Protein AF-A0A8C9FRR6-F1 (afdb_monomer)

Organism: Pavo cristatus (NCBI:txid9049)

Foldseek 3Di:
DDDDDDDDDDPDDPPPPPPPDPDPPDDDQQCNVCLVVLLVCVVVDVDDDDDDDPRSCCVPVSVVSNVVVVVVVVVVVD

Secondary structure (DSSP, 8-state):
------PPPPPP-----PPPPP---S---GGGGGHHHHHHHHHH-S-------TTSSHHHHHHHHHHHHHHHHHHTT-

Structure (mmCIF, N/CA/C/O backbone):
data_AF-A0A8C9FRR6-F1
#
_entry.id   AF-A0A8C9FRR6-F1
#
loop_
_atom_site.group_PDB
_atom_site.id
_atom_site.type_symbol
_atom_site.label_atom_id
_atom_site.label_alt_id
_atom_site.label_comp_id
_atom_site.label_asym_id
_atom_site.label_entity_id
_atom_site.label_seq_id
_atom_site.pdbx_PDB_ins_code
_atom_site.Cartn_x
_atom_site.Cartn_y
_atom_site.Cartn_z
_atom_site.occupancy
_atom_site.B_iso_or_equiv
_atom_site.auth_seq_id
_atom_site.auth_comp_id
_atom_site.auth_asym_id
_atom_site.auth_atom_id
_atom_site.pdbx_PDB_model_num
ATOM 1 N N . ILE A 1 1 ? 35.519 58.614 1.609 1.00 52.28 1 ILE A N 1
ATOM 2 C CA . ILE A 1 1 ? 34.046 58.510 1.745 1.00 52.28 1 ILE A CA 1
ATOM 3 C C . ILE A 1 1 ? 33.496 57.925 0.437 1.00 52.28 1 ILE A C 1
ATOM 5 O O . ILE A 1 1 ? 33.357 58.658 -0.528 1.00 52.28 1 ILE A O 1
ATOM 9 N N . ARG A 1 2 ? 33.312 56.600 0.327 1.00 46.50 2 ARG A N 1
ATOM 10 C CA . ARG A 1 2 ?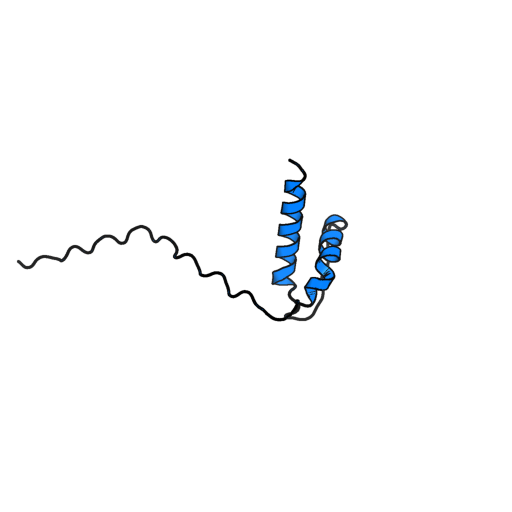 32.629 55.969 -0.824 1.00 46.50 2 ARG A CA 1
ATOM 11 C C . ARG A 1 2 ? 31.539 55.053 -0.278 1.00 46.50 2 ARG A C 1
ATOM 13 O O . ARG A 1 2 ? 31.814 54.223 0.586 1.00 46.50 2 ARG A O 1
ATOM 20 N N . GLY A 1 3 ? 30.308 55.305 -0.712 1.00 51.03 3 GLY A N 1
ATOM 21 C CA . GLY A 1 3 ? 29.084 54.722 -0.175 1.00 51.03 3 GLY A CA 1
ATOM 22 C C . GLY A 1 3 ? 29.031 53.206 -0.327 1.00 51.03 3 GLY A C 1
ATOM 23 O O . GLY A 1 3 ? 29.229 52.666 -1.413 1.00 51.03 3 GLY A O 1
ATOM 24 N N . ARG A 1 4 ? 28.728 52.528 0.782 1.00 60.00 4 ARG A N 1
ATOM 25 C CA . ARG A 1 4 ? 28.244 51.147 0.791 1.00 60.00 4 ARG A CA 1
ATOM 26 C C . ARG A 1 4 ? 26.955 51.091 -0.030 1.00 60.00 4 ARG A C 1
ATOM 28 O O . ARG A 1 4 ? 25.958 51.687 0.362 1.00 60.00 4 ARG A O 1
ATOM 35 N N . GLY A 1 5 ? 26.979 50.368 -1.148 1.00 57.81 5 GLY A N 1
ATOM 36 C CA . GLY A 1 5 ? 25.767 49.999 -1.872 1.00 57.81 5 GLY A CA 1
ATOM 37 C C . GLY A 1 5 ? 24.842 49.211 -0.946 1.00 57.81 5 GLY A C 1
ATOM 38 O O . GLY A 1 5 ? 25.203 48.132 -0.472 1.00 57.81 5 GLY A O 1
ATOM 39 N N . LEU A 1 6 ? 23.673 49.778 -0.653 1.00 64.31 6 LEU A N 1
ATOM 40 C CA . LEU A 1 6 ? 22.600 49.128 0.091 1.00 64.31 6 LEU A CA 1
ATOM 41 C C . LEU A 1 6 ? 22.187 47.858 -0.662 1.00 64.31 6 LEU A C 1
ATOM 43 O O . LEU A 1 6 ? 21.532 47.918 -1.703 1.00 64.31 6 LEU A O 1
ATOM 47 N N . ARG A 1 7 ? 22.585 46.690 -0.148 1.00 62.06 7 ARG A N 1
ATOM 48 C CA . ARG A 1 7 ? 22.007 45.414 -0.578 1.00 62.06 7 ARG A CA 1
ATOM 49 C C . ARG A 1 7 ? 20.529 45.451 -0.194 1.00 62.06 7 ARG A C 1
ATOM 51 O O . ARG A 1 7 ? 20.211 45.585 0.984 1.00 62.06 7 ARG A O 1
ATOM 58 N N . ARG A 1 8 ? 19.631 45.363 -1.180 1.00 61.31 8 ARG A N 1
ATOM 59 C CA . ARG A 1 8 ? 18.194 45.200 -0.918 1.00 61.31 8 ARG A CA 1
ATOM 60 C C . ARG A 1 8 ? 17.990 43.937 -0.065 1.00 61.31 8 ARG A C 1
ATOM 62 O O . ARG A 1 8 ? 18.636 42.928 -0.365 1.00 61.31 8 ARG A O 1
ATOM 69 N N . PRO A 1 9 ? 17.132 43.956 0.968 1.00 57.47 9 PRO A N 1
ATOM 70 C CA . PRO A 1 9 ? 16.812 42.737 1.696 1.00 57.47 9 PRO A CA 1
ATOM 71 C C . PRO A 1 9 ? 16.158 41.743 0.725 1.00 57.47 9 PRO A C 1
ATOM 73 O O . PRO A 1 9 ? 15.201 42.084 0.029 1.00 57.47 9 PRO A O 1
ATOM 76 N N . ARG A 1 10 ? 16.697 40.518 0.644 1.00 63.34 10 ARG A N 1
ATOM 77 C CA . ARG A 1 10 ? 15.980 39.388 0.037 1.00 63.34 10 ARG A CA 1
ATOM 78 C C . ARG A 1 10 ? 14.693 39.220 0.849 1.00 63.34 10 ARG A C 1
ATOM 80 O O . ARG A 1 10 ? 14.776 38.994 2.053 1.00 63.34 10 ARG A O 1
ATOM 87 N N . GLY A 1 11 ? 13.536 39.388 0.209 1.00 65.38 11 GLY A N 1
ATOM 88 C CA . GLY A 1 11 ? 12.242 39.088 0.826 1.00 65.38 11 GLY A CA 1
ATOM 89 C C . GLY A 1 11 ? 12.165 37.620 1.273 1.00 65.38 11 GLY A C 1
ATOM 90 O O . GLY A 1 11 ? 13.030 36.825 0.886 1.00 65.38 11 GLY A O 1
ATOM 91 N N . PRO A 1 12 ? 11.162 37.247 2.089 1.00 65.19 12 PRO A N 1
ATOM 92 C CA . PRO A 1 12 ? 10.983 35.862 2.506 1.00 65.19 12 PRO A CA 1
ATOM 93 C C . PRO A 1 12 ? 10.886 34.997 1.250 1.00 65.19 12 PRO A C 1
ATOM 95 O O . PRO A 1 12 ? 10.105 35.294 0.346 1.00 65.19 12 PRO A O 1
ATOM 98 N N . GLY A 1 13 ? 11.758 33.993 1.154 1.00 61.19 13 GLY A N 1
ATOM 99 C CA . GLY A 1 13 ? 11.844 33.121 -0.007 1.00 61.19 13 GLY A CA 1
ATOM 100 C C . GLY A 1 13 ? 10.512 32.421 -0.205 1.00 61.19 13 GLY A C 1
ATOM 101 O O . GLY A 1 13 ? 10.201 31.476 0.515 1.00 61.19 13 GLY A O 1
ATOM 102 N N . VAL A 1 14 ? 9.723 32.894 -1.166 1.00 63.22 14 VAL A N 1
ATOM 103 C CA . VAL A 1 14 ? 8.604 32.117 -1.682 1.00 63.22 14 VAL A CA 1
ATOM 104 C C . VAL A 1 14 ? 9.250 30.848 -2.235 1.00 63.22 14 VAL A C 1
ATOM 106 O O . VAL A 1 14 ? 10.146 30.980 -3.075 1.00 63.22 14 VAL A O 1
ATOM 109 N N . PRO A 1 15 ? 8.921 29.644 -1.734 1.00 63.66 15 PRO A N 1
ATOM 110 C CA . PRO A 1 15 ? 9.431 28.435 -2.348 1.00 63.66 15 PRO A CA 1
ATOM 111 C C . PRO A 1 15 ? 8.956 28.468 -3.796 1.00 63.66 15 PRO A C 1
ATOM 113 O O . PRO A 1 15 ? 7.754 28.448 -4.059 1.00 63.66 15 PRO A O 1
ATOM 116 N N . GLU A 1 16 ? 9.907 28.622 -4.716 1.00 68.62 16 GLU A N 1
ATOM 117 C CA . GLU A 1 16 ? 9.668 28.519 -6.147 1.00 68.62 16 GLU A CA 1
ATOM 118 C C . GLU A 1 16 ? 8.844 27.252 -6.359 1.00 68.62 16 GLU A C 1
ATOM 120 O O . GLU A 1 16 ? 9.222 26.182 -5.865 1.00 68.62 16 GLU A O 1
ATOM 125 N N . ALA A 1 17 ? 7.657 27.402 -6.956 1.00 71.19 17 ALA A N 1
ATOM 126 C CA . ALA A 1 17 ? 6.732 26.298 -7.140 1.00 71.19 17 ALA A CA 1
ATOM 127 C C . ALA A 1 17 ? 7.503 25.182 -7.840 1.00 71.19 17 ALA A C 1
ATOM 129 O O . ALA A 1 17 ? 7.917 25.341 -8.989 1.00 71.19 17 ALA A O 1
ATOM 130 N N . ARG A 1 18 ? 7.775 24.088 -7.113 1.00 69.31 18 ARG A N 1
ATOM 131 C CA . ARG A 1 18 ? 8.515 22.963 -7.681 1.00 69.31 18 ARG A CA 1
ATOM 132 C C . ARG A 1 18 ? 7.758 22.552 -8.942 1.00 69.31 18 ARG A C 1
ATOM 134 O O . ARG A 1 18 ? 6.553 22.301 -8.825 1.00 69.31 18 ARG A O 1
ATOM 141 N N . PRO A 1 19 ? 8.413 22.513 -10.117 1.00 71.75 19 PRO A N 1
ATOM 142 C CA . PRO A 1 19 ? 7.747 22.051 -11.320 1.00 71.75 19 PRO A CA 1
ATOM 143 C C . PRO A 1 19 ? 7.138 20.679 -11.015 1.00 71.75 19 PRO A C 1
ATOM 145 O O . PRO A 1 19 ? 7.751 19.908 -10.260 1.00 71.75 19 PRO A O 1
ATOM 148 N N . PRO A 1 20 ? 5.923 20.385 -11.516 1.00 68.88 20 PRO A N 1
ATOM 149 C CA . PRO A 1 20 ? 5.318 19.083 -11.301 1.00 68.88 20 PRO A CA 1
ATOM 150 C C . PRO A 1 20 ? 6.347 18.029 -11.694 1.00 68.88 20 PRO A C 1
ATOM 152 O O . PRO A 1 20 ? 6.955 18.116 -12.764 1.00 68.88 20 PRO A O 1
ATOM 155 N N . LEU A 1 21 ? 6.593 17.083 -10.782 1.00 69.50 21 LEU A N 1
ATOM 156 C CA . LEU A 1 21 ? 7.471 15.954 -11.063 1.00 69.50 21 LEU A CA 1
ATOM 157 C C . LEU A 1 21 ? 7.028 15.367 -12.406 1.00 69.50 21 LEU A C 1
ATOM 159 O O . LEU A 1 21 ? 5.815 15.205 -12.586 1.00 69.50 21 LEU A O 1
ATOM 163 N N . PRO A 1 22 ? 7.959 15.089 -13.339 1.00 58.12 22 PRO A N 1
ATOM 164 C CA . PRO A 1 22 ? 7.596 14.547 -14.636 1.00 58.12 22 PRO A CA 1
ATOM 165 C C . PRO A 1 22 ? 6.661 13.365 -14.409 1.00 58.12 22 PRO A C 1
ATOM 167 O O . PRO A 1 22 ? 6.984 12.433 -13.664 1.00 58.12 22 PRO A O 1
ATOM 170 N N . ALA A 1 23 ? 5.460 13.452 -14.982 1.00 59.00 23 ALA A N 1
ATOM 171 C CA . ALA A 1 23 ? 4.551 12.327 -14.982 1.00 59.00 23 ALA A CA 1
ATOM 172 C C . ALA A 1 23 ? 5.291 11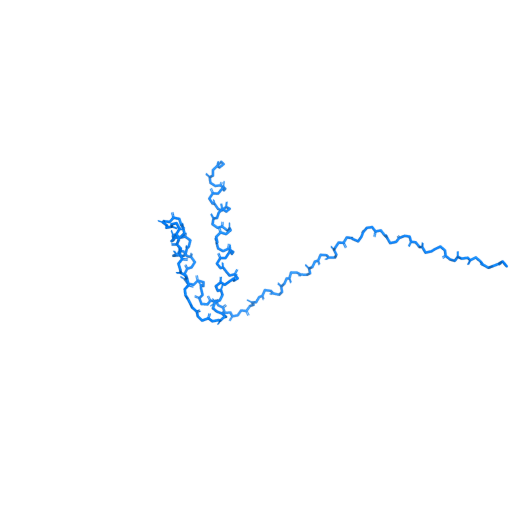.208 -15.714 1.00 59.00 23 ALA A C 1
ATOM 174 O O . ALA A 1 23 ? 5.634 11.355 -16.883 1.00 59.00 23 ALA A O 1
ATOM 175 N N . MET A 1 24 ? 5.621 10.134 -14.999 1.00 57.03 24 MET A N 1
ATOM 176 C CA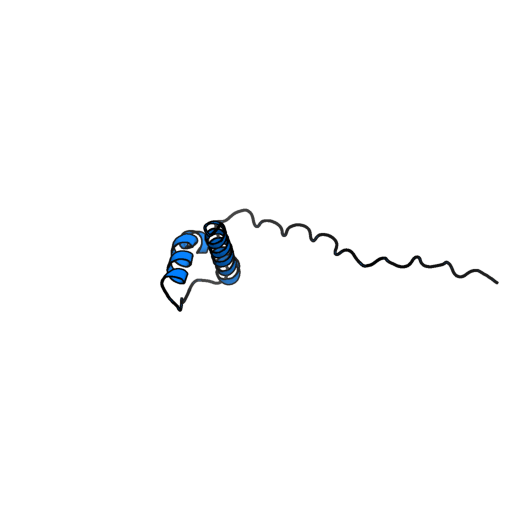 . MET A 1 24 ? 6.211 8.940 -15.594 1.00 57.03 24 MET A CA 1
ATOM 177 C C . MET A 1 24 ? 5.197 8.375 -16.600 1.00 57.03 24 MET A C 1
ATOM 179 O O . MET A 1 24 ? 4.293 7.627 -16.225 1.00 57.03 24 MET A O 1
ATOM 183 N N . GLU A 1 25 ? 5.298 8.790 -17.860 1.00 53.94 25 GLU A N 1
ATOM 184 C CA . GLU A 1 25 ? 4.537 8.239 -18.973 1.00 53.94 25 GLU A CA 1
ATOM 185 C C . GLU A 1 25 ? 5.139 6.892 -19.383 1.00 53.94 25 GLU A C 1
ATOM 187 O O . GLU A 1 25 ? 6.350 6.757 -19.542 1.00 53.94 25 GLU A O 1
ATOM 192 N N . GLY A 1 26 ? 4.276 5.889 -19.577 1.00 50.12 26 GLY A N 1
ATOM 193 C CA . GLY A 1 26 ? 4.584 4.785 -20.493 1.00 50.12 26 GLY A CA 1
ATOM 194 C C . GLY A 1 26 ? 4.483 3.353 -19.972 1.00 50.12 26 GLY A C 1
ATOM 195 O O . GLY A 1 26 ? 4.834 2.434 -20.701 1.00 50.12 26 GLY A O 1
ATOM 196 N N . GLY A 1 27 ? 3.981 3.108 -18.761 1.00 59.72 27 GLY A N 1
ATOM 197 C CA . GLY A 1 27 ? 3.657 1.745 -18.337 1.00 59.72 27 GLY A CA 1
ATOM 198 C C . GLY A 1 27 ? 2.774 1.731 -17.104 1.00 59.72 27 GLY A C 1
ATOM 199 O O . GLY A 1 27 ? 3.103 2.337 -16.084 1.00 59.72 27 GLY A O 1
ATOM 200 N N . ALA A 1 28 ? 1.636 1.041 -17.168 1.00 77.62 28 ALA A N 1
ATOM 201 C CA . ALA A 1 28 ? 0.864 0.787 -15.963 1.00 77.62 28 ALA A CA 1
ATOM 202 C C . ALA A 1 28 ? 1.746 -0.017 -14.994 1.00 77.62 28 ALA A C 1
ATOM 204 O O . ALA A 1 28 ? 2.015 -1.190 -15.245 1.00 77.62 28 ALA A O 1
ATOM 205 N N . LEU A 1 29 ? 2.210 0.615 -13.904 1.00 89.06 29 LEU A N 1
ATOM 206 C CA . LEU A 1 29 ? 2.969 -0.076 -12.857 1.00 89.06 29 LEU A CA 1
ATOM 207 C C . LEU A 1 29 ? 2.237 -1.368 -12.477 1.00 89.06 29 LEU A C 1
ATOM 209 O O . LEU A 1 29 ? 1.016 -1.310 -12.301 1.00 89.06 29 LEU A O 1
ATOM 213 N N . PRO A 1 30 ? 2.934 -2.506 -12.303 1.00 94.00 30 PRO A N 1
ATOM 214 C CA . PRO A 1 30 ? 2.289 -3.792 -12.060 1.00 94.00 30 PRO A CA 1
ATOM 215 C C . PRO A 1 30 ? 1.217 -3.750 -10.962 1.00 94.00 30 PRO A C 1
ATOM 217 O O . PRO A 1 30 ? 0.170 -4.377 -11.108 1.00 94.00 30 PRO A O 1
ATOM 220 N N . ILE A 1 31 ? 1.424 -2.970 -9.896 1.00 94.94 31 ILE A N 1
ATOM 221 C CA . ILE A 1 31 ? 0.455 -2.802 -8.804 1.00 94.94 31 ILE A CA 1
ATOM 222 C C . ILE A 1 31 ? -0.897 -2.197 -9.224 1.00 94.94 31 ILE A C 1
ATOM 224 O O . ILE A 1 31 ? -1.897 -2.451 -8.556 1.00 94.94 31 ILE A O 1
ATOM 228 N N . ARG A 1 32 ? -0.977 -1.448 -10.334 1.00 94.19 32 ARG A N 1
ATOM 229 C CA . ARG A 1 32 ? -2.210 -0.772 -10.784 1.00 94.19 32 ARG A CA 1
ATOM 230 C C . ARG A 1 32 ? -3.382 -1.731 -10.953 1.00 94.19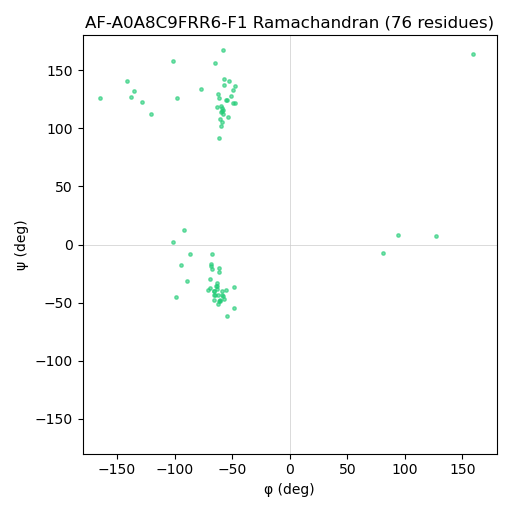 32 ARG A C 1
ATOM 232 O O . ARG A 1 32 ? -4.495 -1.392 -10.557 1.00 94.19 32 ARG A O 1
ATOM 239 N N . ARG A 1 33 ? -3.134 -2.942 -11.470 1.00 94.44 33 ARG A N 1
ATOM 240 C CA . ARG A 1 33 ? -4.177 -3.970 -11.659 1.00 94.44 33 ARG A CA 1
ATOM 241 C C . ARG A 1 33 ? -4.843 -4.403 -10.347 1.00 94.44 33 ARG A C 1
ATOM 243 O O . ARG A 1 33 ? -5.955 -4.913 -10.364 1.00 94.44 33 ARG A O 1
ATOM 250 N N . HIS A 1 34 ? -4.182 -4.155 -9.216 1.00 95.62 34 HIS A N 1
ATOM 251 C CA . HIS A 1 34 ? -4.622 -4.558 -7.884 1.00 95.62 34 HIS A CA 1
ATOM 252 C C . HIS A 1 34 ? -5.254 -3.424 -7.071 1.00 95.62 34 HIS A C 1
ATOM 254 O O . HIS A 1 34 ? -5.634 -3.671 -5.931 1.00 95.62 34 HIS A O 1
ATOM 260 N N . ARG A 1 35 ? -5.405 -2.198 -7.612 1.00 95.06 35 ARG A N 1
ATOM 261 C CA . ARG A 1 35 ? -5.907 -1.024 -6.856 1.00 95.06 35 ARG A CA 1
ATOM 262 C C . ARG A 1 35 ? -7.180 -1.336 -6.066 1.00 95.06 35 ARG A C 1
ATOM 264 O O . ARG A 1 35 ? -7.207 -1.148 -4.856 1.00 95.06 35 ARG A O 1
ATOM 271 N N . ARG A 1 36 ? -8.216 -1.847 -6.743 1.00 95.94 36 ARG A N 1
ATOM 272 C CA . ARG A 1 36 ? -9.515 -2.147 -6.111 1.00 95.94 36 ARG A CA 1
ATOM 273 C C . ARG A 1 36 ? -9.394 -3.215 -5.022 1.00 95.94 36 ARG A C 1
ATOM 275 O O . ARG A 1 36 ? -9.953 -3.050 -3.946 1.00 95.94 36 ARG A O 1
ATOM 282 N N . ALA A 1 37 ? -8.637 -4.280 -5.289 1.00 96.94 37 ALA A N 1
ATOM 283 C CA . ALA A 1 37 ? -8.434 -5.366 -4.334 1.00 96.94 37 ALA A CA 1
ATOM 284 C C . ALA A 1 37 ? -7.664 -4.902 -3.087 1.00 96.94 37 ALA A C 1
ATOM 286 O O . ALA A 1 37 ? -8.021 -5.286 -1.979 1.00 96.94 37 ALA A O 1
ATOM 287 N N . LEU A 1 38 ? -6.646 -4.052 -3.258 1.00 96.44 38 LEU A N 1
ATOM 288 C CA . LEU A 1 38 ? -5.853 -3.494 -2.160 1.00 96.44 38 LEU A CA 1
ATOM 289 C C . LEU A 1 38 ? -6.689 -2.578 -1.263 1.00 96.44 38 LEU A C 1
ATOM 291 O O . LEU A 1 38 ? -6.663 -2.748 -0.049 1.00 96.44 38 LEU A O 1
ATOM 295 N N . VAL A 1 39 ? -7.461 -1.658 -1.853 1.00 95.38 39 VAL A N 1
ATOM 296 C CA . VAL A 1 39 ? -8.344 -0.756 -1.093 1.00 95.38 39 VAL A CA 1
ATOM 297 C C . VAL A 1 39 ? -9.379 -1.558 -0.303 1.00 95.38 39 VAL A C 1
ATOM 299 O O . VAL A 1 39 ? -9.485 -1.387 0.907 1.00 95.38 39 VAL A O 1
ATOM 302 N N . ARG A 1 40 ? -10.064 -2.513 -0.951 1.00 95.69 40 ARG A N 1
ATOM 303 C CA . ARG A 1 40 ? -11.028 -3.398 -0.276 1.00 95.69 40 ARG A CA 1
ATOM 304 C C . ARG A 1 40 ? -10.382 -4.188 0.863 1.00 95.69 40 ARG A C 1
ATOM 306 O O . ARG A 1 40 ? -10.949 -4.2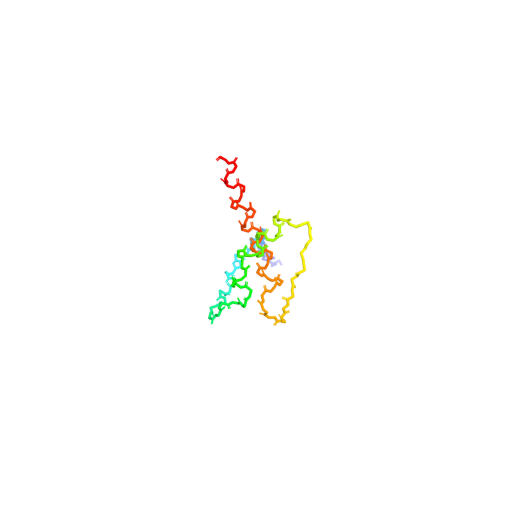80 1.945 1.00 95.69 40 ARG A O 1
ATOM 313 N N . ALA A 1 41 ? -9.195 -4.749 0.634 1.00 96.56 41 ALA A N 1
ATOM 314 C CA . ALA A 1 41 ? -8.507 -5.553 1.636 1.00 96.56 41 ALA A CA 1
ATOM 315 C C . ALA A 1 41 ? -8.135 -4.748 2.890 1.00 96.56 41 ALA A C 1
ATOM 317 O O . ALA A 1 41 ? -8.165 -5.319 3.975 1.00 96.56 41 ALA A O 1
ATOM 318 N N . VAL A 1 42 ? -7.815 -3.456 2.754 1.00 93.81 42 VAL A N 1
ATOM 319 C CA . VAL A 1 42 ? -7.558 -2.571 3.903 1.00 93.81 42 VAL A CA 1
ATOM 320 C C . VAL A 1 42 ? -8.833 -2.290 4.698 1.00 93.81 42 VAL A C 1
ATOM 322 O O . VAL A 1 42 ? -8.781 -2.269 5.922 1.00 93.81 42 VAL A O 1
ATOM 325 N N . SER A 1 43 ? -9.982 -2.132 4.038 1.00 90.25 43 SER A N 1
ATOM 326 C CA . SER A 1 43 ? -11.262 -1.932 4.734 1.00 90.25 43 SER A CA 1
ATOM 327 C C . SER A 1 43 ? -11.744 -3.179 5.483 1.00 90.25 43 SER A C 1
ATOM 329 O O . SER A 1 43 ? -12.442 -3.064 6.484 1.00 90.25 43 SER A O 1
ATOM 331 N N . GLU A 1 44 ? -11.393 -4.373 5.006 1.00 95.75 44 GLU A N 1
ATOM 332 C CA . GLU A 1 44 ? -11.891 -5.641 5.558 1.00 95.75 44 GLU A CA 1
ATOM 333 C C . GLU A 1 44 ? -10.966 -6.279 6.597 1.00 95.75 44 GLU A C 1
ATOM 335 O O . GLU A 1 44 ? -11.382 -7.192 7.311 1.00 95.75 44 GLU A O 1
ATOM 340 N N . ARG A 1 45 ? -9.691 -5.877 6.645 1.00 95.19 45 ARG A N 1
ATOM 341 C CA . ARG A 1 45 ? -8.670 -6.546 7.458 1.00 95.19 45 ARG A CA 1
ATOM 342 C C . ARG A 1 45 ? -7.823 -5.522 8.211 1.00 95.19 45 ARG A C 1
ATOM 344 O O . ARG A 1 45 ? -7.280 -4.619 7.583 1.00 95.19 45 ARG A O 1
ATOM 351 N N . PRO A 1 46 ? -7.598 -5.712 9.523 1.00 92.88 46 PRO A N 1
ATOM 352 C CA . PRO A 1 46 ? -6.777 -4.798 10.320 1.00 92.88 46 PRO A CA 1
ATOM 353 C C . PRO A 1 46 ? -5.287 -4.835 9.943 1.00 92.88 46 P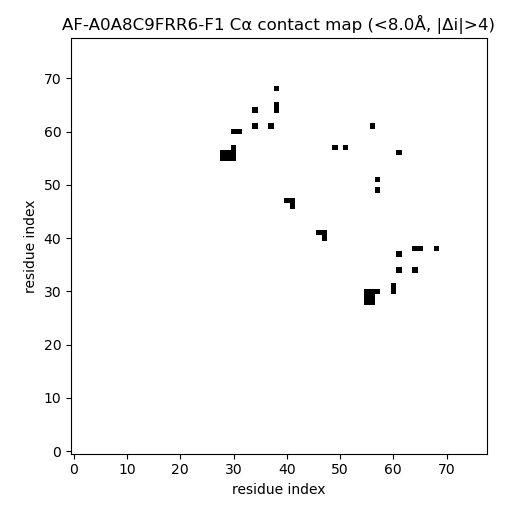RO A C 1
ATOM 355 O O . PRO A 1 46 ? -4.536 -3.933 10.302 1.00 92.88 46 PRO A O 1
ATOM 358 N N . PHE A 1 47 ? -4.840 -5.875 9.230 1.00 95.81 47 PHE A N 1
ATOM 359 C CA . PHE A 1 47 ? -3.462 -6.026 8.777 1.00 95.81 47 PHE A CA 1
ATOM 360 C C . PHE A 1 47 ? -3.409 -6.628 7.369 1.00 95.81 47 PHE A C 1
ATOM 362 O O . PHE A 1 47 ? -4.175 -7.539 7.043 1.00 95.81 47 PHE A O 1
ATOM 369 N N . LEU A 1 48 ? 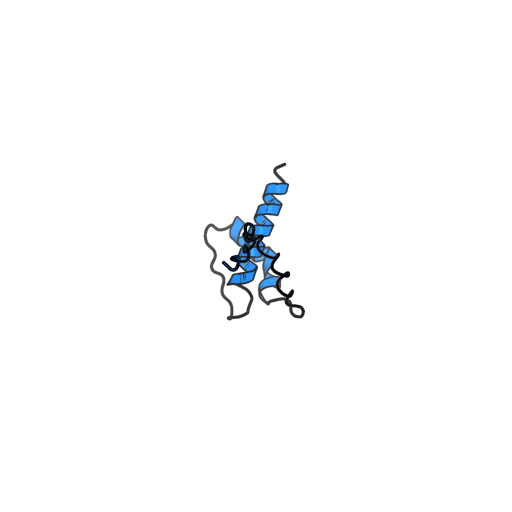-2.484 -6.137 6.539 1.00 95.38 48 LEU A N 1
ATOM 370 C CA . LEU A 1 48 ? -2.317 -6.558 5.149 1.00 95.38 48 LEU A CA 1
ATOM 371 C C . LEU A 1 48 ? -0.832 -6.715 4.796 1.00 95.38 48 LEU A C 1
ATOM 373 O O . LEU A 1 48 ? -0.050 -5.778 4.937 1.00 95.38 48 LEU A O 1
ATOM 377 N N . ILE A 1 49 ? -0.462 -7.882 4.264 1.00 96.69 49 ILE A N 1
ATOM 378 C CA . ILE A 1 49 ? 0.863 -8.136 3.683 1.00 96.69 49 ILE A CA 1
ATOM 379 C C . ILE A 1 49 ? 0.761 -7.983 2.165 1.00 96.69 49 ILE A C 1
ATOM 381 O O . ILE A 1 49 ? -0.062 -8.638 1.527 1.00 96.69 49 ILE A O 1
ATOM 385 N N . VAL A 1 50 ? 1.619 -7.145 1.578 1.00 95.75 50 VAL A N 1
ATOM 386 C CA . VAL A 1 50 ? 1.674 -6.918 0.126 1.00 95.75 50 VAL A CA 1
ATOM 387 C C . VAL A 1 50 ? 3.057 -7.291 -0.398 1.00 95.75 50 VAL A C 1
ATOM 389 O O . VAL A 1 50 ? 4.043 -6.613 -0.114 1.00 95.75 50 VAL A O 1
ATOM 392 N N . THR A 1 51 ? 3.136 -8.356 -1.194 1.00 96.88 51 THR A N 1
ATOM 393 C CA . THR A 1 51 ? 4.385 -8.837 -1.803 1.00 96.88 51 THR A CA 1
ATOM 394 C C . THR A 1 51 ? 4.502 -8.412 -3.270 1.00 96.88 51 THR A C 1
ATOM 396 O O . THR A 1 51 ? 3.521 -8.067 -3.931 1.00 96.88 51 THR A O 1
ATOM 399 N N . GLY A 1 52 ? 5.731 -8.379 -3.788 1.00 94.75 52 GLY A N 1
ATOM 400 C CA . GLY A 1 52 ? 6.024 -8.123 -5.200 1.00 94.75 52 GLY A CA 1
ATOM 401 C C . GLY A 1 52 ? 7.459 -7.647 -5.417 1.00 94.75 52 GLY A C 1
ATOM 402 O O . GLY A 1 52 ? 8.105 -7.174 -4.483 1.00 94.75 52 GLY A O 1
ATOM 403 N N . GLU A 1 53 ? 7.938 -7.697 -6.654 1.00 96.81 53 GLU A N 1
ATOM 404 C CA . GLU A 1 53 ? 9.306 -7.297 -7.018 1.00 96.81 53 GLU A CA 1
ATOM 405 C C . GLU A 1 53 ? 9.581 -5.799 -6.799 1.00 96.81 53 GLU A C 1
ATOM 407 O O . GLU A 1 53 ? 8.665 -4.965 -6.769 1.00 96.81 53 GLU A O 1
ATOM 412 N N . THR A 1 54 ? 10.850 -5.427 -6.632 1.00 94.88 54 THR A N 1
ATOM 413 C CA . THR A 1 54 ? 11.279 -4.019 -6.623 1.00 94.88 54 THR A CA 1
ATOM 414 C C . THR A 1 54 ? 10.867 -3.339 -7.935 1.00 94.88 54 THR A C 1
ATOM 416 O O . THR A 1 54 ? 10.857 -3.961 -8.988 1.00 94.88 54 THR A O 1
ATOM 419 N N . GLY A 1 55 ? 10.452 -2.070 -7.882 1.00 93.12 55 GLY A N 1
ATOM 420 C CA . GLY A 1 55 ? 9.951 -1.352 -9.066 1.00 93.12 55 GLY A CA 1
ATOM 421 C C . GLY A 1 55 ? 8.484 -1.636 -9.425 1.00 93.12 55 GLY A C 1
ATOM 422 O O . GLY A 1 55 ? 7.900 -0.907 -10.218 1.00 93.12 55 GLY A O 1
ATOM 423 N N . SER A 1 56 ? 7.814 -2.595 -8.770 1.00 94.62 56 SER A N 1
ATOM 424 C CA . SER A 1 56 ? 6.396 -2.895 -9.043 1.00 94.62 56 SER A CA 1
ATOM 425 C C . SER A 1 56 ? 5.410 -1.786 -8.630 1.00 94.62 56 SER A C 1
ATOM 427 O O . SER A 1 56 ? 4.212 -1.895 -8.898 1.00 94.62 56 SER A O 1
ATOM 429 N N . GLY A 1 57 ? 5.894 -0.755 -7.927 1.00 94.69 57 GLY A N 1
ATOM 430 C CA . GLY A 1 57 ? 5.112 0.396 -7.477 1.00 94.69 57 GLY A CA 1
ATOM 431 C C . GLY A 1 57 ? 4.538 0.308 -6.058 1.00 94.69 57 GLY A C 1
ATOM 432 O O . GLY A 1 57 ? 3.774 1.192 -5.694 1.00 94.69 57 GLY A O 1
ATOM 433 N N . LYS A 1 58 ? 4.888 -0.704 -5.244 1.00 96.12 58 LYS A N 1
ATOM 434 C CA . LYS A 1 58 ? 4.329 -0.903 -3.882 1.00 96.12 58 LYS A CA 1
ATOM 435 C C . LYS A 1 58 ? 4.472 0.320 -2.975 1.00 96.12 58 LYS A C 1
ATOM 437 O O . LYS A 1 58 ? 3.463 0.897 -2.590 1.00 96.12 58 LYS A O 1
ATOM 442 N N . SER A 1 59 ? 5.700 0.753 -2.698 1.00 95.19 59 SER A N 1
ATOM 443 C CA . SER A 1 59 ? 5.965 1.841 -1.743 1.00 95.19 59 SER A CA 1
ATOM 444 C C . SER A 1 59 ? 5.477 3.216 -2.212 1.00 95.19 59 SER A C 1
ATOM 446 O O . SER A 1 59 ? 5.317 4.111 -1.394 1.00 95.19 59 SER A O 1
ATOM 448 N N . THR A 1 60 ? 5.227 3.393 -3.513 1.00 94.62 60 THR A N 1
ATOM 449 C CA . THR A 1 60 ? 4.788 4.677 -4.086 1.00 94.62 60 THR A CA 1
ATOM 450 C C . THR A 1 60 ? 3.278 4.725 -4.310 1.00 94.62 60 THR A C 1
ATOM 452 O O . THR A 1 60 ? 2.637 5.718 -3.988 1.00 94.62 60 THR A O 1
ATOM 455 N N . GLN A 1 61 ? 2.687 3.670 -4.876 1.00 95.38 61 GLN A N 1
ATOM 456 C CA . GLN A 1 61 ? 1.281 3.678 -5.285 1.00 95.38 61 GLN A CA 1
ATOM 457 C C . GLN A 1 61 ? 0.331 3.227 -4.177 1.00 95.38 61 GLN A C 1
ATOM 459 O O . GLN A 1 61 ? -0.791 3.720 -4.132 1.00 95.38 61 GLN A O 1
ATOM 464 N N . LEU A 1 62 ? 0.752 2.325 -3.281 1.00 95.19 62 LEU A N 1
ATOM 465 C CA . LEU A 1 62 ? -0.124 1.858 -2.206 1.00 95.19 62 LEU A CA 1
ATOM 466 C C . LEU A 1 62 ? -0.545 3.011 -1.273 1.00 95.19 62 LEU A C 1
ATOM 468 O O . LEU A 1 62 ? -1.750 3.169 -1.094 1.00 95.19 62 LEU A O 1
ATOM 472 N N . PRO A 1 63 ? 0.362 3.883 -0.774 1.00 95.00 63 PRO A N 1
ATOM 473 C CA . PRO A 1 63 ? -0.052 5.040 0.024 1.00 95.00 63 PRO A CA 1
ATOM 474 C C . PRO A 1 63 ? -0.998 5.978 -0.735 1.00 95.00 63 PRO A C 1
ATOM 476 O O . PRO A 1 63 ? -1.984 6.444 -0.171 1.00 95.00 63 PRO A O 1
ATOM 479 N N . LYS A 1 64 ? -0.743 6.201 -2.033 1.00 95.19 64 LYS A N 1
ATOM 480 C CA . LYS A 1 64 ? -1.594 7.032 -2.893 1.00 95.19 64 LYS A CA 1
ATOM 481 C C . LYS A 1 64 ? -3.020 6.481 -2.994 1.00 95.19 64 LYS A C 1
ATOM 483 O O . LYS A 1 64 ? -3.965 7.234 -2.805 1.00 95.19 64 LYS A O 1
ATOM 488 N N . TYR A 1 65 ? -3.185 5.182 -3.255 1.00 95.38 65 TYR A N 1
ATOM 489 C CA . TYR A 1 65 ? -4.514 4.567 -3.371 1.00 95.38 65 TYR A CA 1
ATOM 490 C C . TYR A 1 65 ? -5.306 4.628 -2.067 1.00 95.38 65 TYR A C 1
ATOM 492 O O . TYR A 1 65 ? -6.514 4.834 -2.111 1.00 95.38 65 TYR A O 1
ATOM 500 N N . LEU A 1 66 ? -4.639 4.451 -0.924 1.00 94.62 66 LEU A N 1
ATOM 501 C CA . LEU A 1 66 ? -5.293 4.524 0.383 1.00 94.62 66 LEU A CA 1
ATOM 502 C C . LEU A 1 66 ? -5.704 5.953 0.738 1.00 94.62 66 LEU A C 1
ATOM 504 O O . LEU A 1 66 ? -6.792 6.150 1.267 1.00 94.62 66 LEU A O 1
ATOM 508 N N . TYR A 1 67 ? -4.867 6.939 0.408 1.00 95.31 67 TYR A N 1
ATOM 509 C CA . TYR A 1 67 ? -5.209 8.348 0.582 1.00 95.31 67 TYR A CA 1
ATOM 510 C C . TYR A 1 67 ? -6.422 8.742 -0.272 1.00 95.31 67 TYR A C 1
ATOM 512 O O . TYR A 1 67 ? -7.401 9.249 0.261 1.00 95.31 67 TYR A O 1
ATOM 520 N N . GLU A 1 68 ? -6.393 8.435 -1.574 1.00 94.31 68 GLU A N 1
ATOM 521 C CA . GLU A 1 68 ? -7.508 8.713 -2.492 1.00 94.31 68 GLU A CA 1
ATOM 522 C C . GLU A 1 68 ? -8.814 8.053 -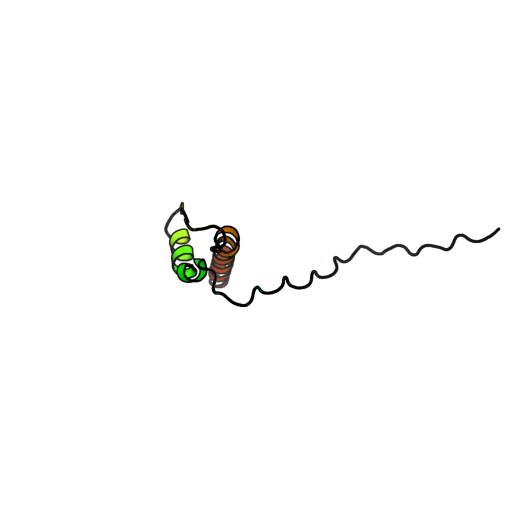2.035 1.00 94.31 68 GLU A C 1
ATOM 524 O O . GLU A 1 68 ? -9.846 8.713 -1.997 1.00 94.31 68 GLU A O 1
ATOM 529 N N . ALA A 1 69 ? -8.770 6.773 -1.652 1.00 93.00 69 ALA A N 1
ATOM 530 C CA . ALA A 1 69 ? -9.952 6.062 -1.170 1.00 93.00 69 ALA A CA 1
ATOM 531 C C . ALA A 1 69 ? -10.498 6.659 0.138 1.00 93.00 69 ALA A C 1
ATOM 533 O O . ALA A 1 69 ? -11.708 6.693 0.345 1.00 93.00 69 ALA A O 1
ATOM 534 N N . GLY A 1 70 ? -9.616 7.139 1.020 1.00 91.81 70 GLY A N 1
ATOM 535 C CA . GLY A 1 70 ? -10.008 7.841 2.239 1.00 91.81 70 GLY A CA 1
ATOM 536 C C . GLY A 1 70 ? -10.705 9.174 1.957 1.00 91.81 70 GLY A C 1
ATOM 537 O O . GLY A 1 70 ? -11.731 9.455 2.569 1.00 91.81 70 GLY A O 1
ATOM 538 N N . GLU A 1 71 ? -10.190 9.973 1.019 1.00 91.75 71 GLU A N 1
ATOM 539 C CA . GLU A 1 71 ? -10.825 11.233 0.598 1.00 91.75 71 GLU A CA 1
ATOM 540 C C . GLU A 1 71 ? -12.175 10.989 -0.097 1.00 91.75 71 GLU A C 1
ATOM 542 O O . GLU A 1 71 ? -13.141 11.694 0.185 1.00 91.75 71 GLU A O 1
ATOM 547 N N . GLU A 1 72 ? -12.276 9.955 -0.944 1.00 87.88 72 GLU A N 1
ATOM 548 C CA . GLU A 1 72 ? -13.543 9.536 -1.566 1.00 87.88 72 GLU A CA 1
ATOM 549 C C . GLU A 1 72 ? -14.596 9.171 -0.509 1.00 87.88 72 GLU A C 1
ATOM 551 O O . GLU A 1 72 ? -15.742 9.595 -0.624 1.00 87.88 72 GLU A O 1
ATOM 556 N N . LEU A 1 73 ? -14.219 8.427 0.539 1.00 84.25 73 LEU A N 1
ATOM 557 C CA . LEU A 1 73 ? -15.135 8.077 1.631 1.00 84.25 73 LEU A CA 1
ATOM 558 C C . LEU A 1 73 ? -15.584 9.308 2.429 1.00 84.25 73 LEU A C 1
ATOM 560 O O . LEU A 1 73 ? -16.770 9.442 2.706 1.00 84.25 73 LEU A O 1
ATOM 564 N N . ARG A 1 74 ? -14.665 10.228 2.749 1.00 86.62 74 ARG A N 1
ATOM 565 C CA . ARG A 1 74 ? -14.984 11.474 3.473 1.00 86.62 74 ARG A CA 1
ATOM 566 C C . ARG A 1 74 ? -15.927 12.383 2.689 1.00 86.62 74 ARG A C 1
ATOM 568 O O . ARG A 1 74 ? -16.776 13.035 3.283 1.00 86.62 74 ARG A O 1
ATOM 575 N N . ALA A 1 75 ? -15.787 12.429 1.366 1.00 81.81 75 ALA A N 1
ATOM 576 C CA . ALA A 1 75 ? -16.649 13.236 0.505 1.00 81.81 75 ALA A CA 1
ATOM 577 C C . ALA A 1 75 ? -18.104 12.733 0.461 1.00 81.81 75 ALA A C 1
ATOM 579 O O . ALA A 1 75 ? -18.9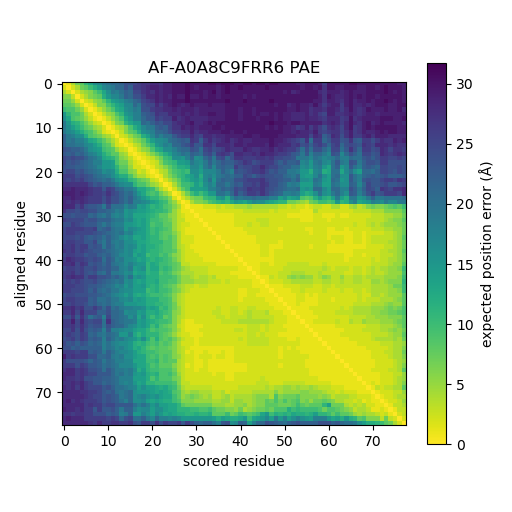94 13.505 0.119 1.00 81.81 75 ALA A O 1
ATOM 580 N N . LEU A 1 76 ? -18.347 11.460 0.797 1.00 78.94 76 LEU A N 1
ATOM 581 C CA . LEU A 1 76 ? -19.685 10.859 0.862 1.00 78.94 76 LEU A CA 1
ATOM 582 C C . LEU A 1 76 ? -20.375 11.051 2.225 1.00 78.94 76 LEU A C 1
ATOM 584 O O . LEU A 1 76 ? -21.550 10.717 2.353 1.00 78.94 76 LEU A O 1
ATOM 588 N N . GLU A 1 77 ? -19.666 11.562 3.235 1.00 71.62 77 GLU A N 1
ATOM 589 C CA . GLU A 1 77 ? -20.203 11.857 4.575 1.00 71.62 77 GLU A CA 1
ATOM 590 C C . GLU A 1 77 ? -20.715 13.309 4.712 1.00 71.62 77 GLU A C 1
ATOM 592 O O . GLU A 1 77 ? -20.979 13.764 5.828 1.00 71.62 77 GLU A O 1
ATOM 597 N N . ILE A 1 78 ? -20.856 14.033 3.592 1.00 53.19 78 ILE A N 1
ATOM 598 C CA . ILE A 1 78 ? -21.325 15.429 3.507 1.00 53.19 78 ILE A CA 1
ATOM 599 C C . ILE A 1 78 ? -22.701 15.489 2.841 1.00 53.19 78 ILE A C 1
ATOM 601 O O . ILE A 1 78 ? -22.878 14.827 1.794 1.00 53.19 78 ILE A O 1
#

Sequence (78 aa):
IRGRGLRRPRGPGVPEARPPLPAMEGGALPIRRHRRALVRAVSERPFLIVTGETGSGKSTQLPKYLYEAGEELRALEI

Solvent-accessible surface area (backbone atoms only — not comparable to full-atom values): 5410 Å² total; per-residue (Å²): 143,80,84,80,79,81,74,76,80,80,68,84,80,70,76,72,77,73,72,77,73,80,78,84,80,88,71,83,45,68,49,61,86,41,50,70,61,52,52,52,46,56,78,76,35,102,72,85,90,84,88,78,65,89,87,32,38,63,91,66,48,52,62,51,54,49,50,53,54,50,52,57,55,57,64,68,77,110

pLDDT: mean 81.39, std 16.39, range [46.5, 96.94]

InterPro domains:
  IPR027417 P-loop containing nucleoside triphosphate hydrolase [G3DSA:3.40.50.300] (20-76)
  IPR027417 P-loop containing nucleoside triphosphate hydrolase [SSF52540] (30-70)

Mean predicted aligned error: 13.01 Å

Radius of gyration: 22.89 Å; Cα contacts (8 Å, |Δi|>4): 21; chains: 1; bounding box: 55×67×31 Å